Protein AF-A0A3A2ZI38-F1 (afdb_monomer_lite)

Sequence (98 aa):
MCGSIAPIEKICDLADKYGAITFLDEVHAVGMYGPHGAGVAEHLNYDIYASQDTPNPASIKGTVMDRVDIITGTLGKAYGCVGGYIAGSAAMVDTVAA

Secondary structure (DSSP, 8-state):
---PPP-HHHHHHHHHHHTPPPEEE-TTTTTTSSTTS--HHHHTTHHHHHTS-SSSPPP-TTSTTTT-SEEEEESSSTT-S--EEEEE-HHHHHHHH-

Structure (mmCIF, N/CA/C/O backbone):
data_AF-A0A3A2ZI38-F1
#
_entry.id   AF-A0A3A2ZI38-F1
#
loop_
_atom_site.group_PDB
_atom_site.id
_atom_site.type_symbol
_atom_site.label_atom_id
_atom_site.label_alt_id
_atom_site.label_comp_id
_atom_site.label_asym_id
_atom_site.label_entity_id
_atom_site.label_seq_id
_atom_site.pdbx_PDB_ins_code
_atom_site.Cartn_x
_atom_site.Cartn_y
_atom_site.Cartn_z
_atom_site.occupancy
_atom_site.B_iso_or_equiv
_atom_site.auth_seq_id
_atom_site.auth_comp_id
_atom_site.auth_asym_id
_atom_site.auth_atom_id
_atom_site.pdbx_PDB_model_num
ATOM 1 N N . MET A 1 1 ? 12.329 -12.754 1.782 1.00 68.69 1 MET A N 1
ATOM 2 C CA . MET A 1 1 ? 13.505 -13.633 1.578 1.00 68.69 1 MET A CA 1
ATOM 3 C C . MET A 1 1 ? 13.459 -14.371 0.243 1.00 68.69 1 MET A C 1
ATOM 5 O O . MET A 1 1 ? 14.404 -14.223 -0.509 1.00 68.69 1 MET A O 1
ATOM 9 N N . CYS A 1 2 ? 12.382 -15.090 -0.102 1.00 90.75 2 CYS A N 1
ATOM 10 C CA . CYS A 1 2 ? 12.311 -15.860 -1.361 1.00 90.75 2 CYS A CA 1
ATOM 11 C C . CYS A 1 2 ? 11.642 -15.133 -2.546 1.00 90.75 2 CYS A C 1
ATOM 13 O O . CYS A 1 2 ? 11.344 -15.770 -3.549 1.00 90.75 2 CYS A O 1
ATOM 15 N N . GLY A 1 3 ? 11.351 -13.832 -2.425 1.00 89.94 3 GLY A N 1
ATOM 16 C CA . GLY A 1 3 ? 10.729 -13.041 -3.500 1.00 89.94 3 GLY A CA 1
ATOM 17 C C . GLY A 1 3 ? 9.318 -13.482 -3.918 1.00 89.94 3 GLY A C 1
ATOM 18 O O . GLY A 1 3 ? 8.844 -13.075 -4.970 1.00 89.94 3 GLY A O 1
ATOM 19 N N . SER A 1 4 ? 8.646 -14.319 -3.123 1.00 94.94 4 SER A N 1
ATOM 20 C CA . SER A 1 4 ? 7.272 -14.746 -3.389 1.00 94.94 4 SER A CA 1
ATOM 21 C C . SER A 1 4 ? 6.291 -13.584 -3.242 1.00 94.94 4 SER A C 1
ATOM 23 O O . SER A 1 4 ? 6.394 -12.818 -2.283 1.00 94.94 4 SER A O 1
ATOM 25 N N . ILE A 1 5 ? 5.305 -13.515 -4.134 1.00 95.31 5 ILE A N 1
ATOM 26 C CA . ILE A 1 5 ? 4.234 -12.514 -4.100 1.00 95.31 5 ILE A CA 1
ATOM 27 C C . ILE A 1 5 ? 3.002 -13.096 -3.400 1.00 95.31 5 ILE A C 1
ATOM 29 O O . ILE A 1 5 ? 2.594 -14.225 -3.683 1.00 95.31 5 ILE A O 1
ATOM 33 N N . ALA A 1 6 ? 2.421 -12.337 -2.469 1.00 95.69 6 ALA A N 1
ATOM 34 C CA . ALA A 1 6 ? 1.221 -12.743 -1.746 1.00 95.69 6 ALA A CA 1
ATOM 35 C C . ALA A 1 6 ? -0.032 -12.645 -2.643 1.00 95.69 6 ALA A C 1
ATOM 37 O O . ALA A 1 6 ? -0.128 -11.730 -3.460 1.00 95.69 6 ALA A O 1
ATOM 38 N N . PRO A 1 7 ? -1.028 -13.537 -2.489 1.00 97.06 7 PRO A N 1
ATOM 39 C CA . PRO A 1 7 ? -2.306 -13.428 -3.191 1.00 97.06 7 PRO A CA 1
ATOM 40 C C . PRO A 1 7 ? -3.210 -12.379 -2.515 1.00 97.06 7 PRO A C 1
ATOM 42 O O . PRO A 1 7 ? -4.196 -12.738 -1.874 1.00 97.06 7 PRO A O 1
ATOM 45 N N . ILE A 1 8 ? -2.854 -11.093 -2.635 1.00 97.00 8 ILE A N 1
ATOM 46 C CA . ILE A 1 8 ? -3.462 -9.971 -1.887 1.00 97.00 8 ILE A CA 1
ATOM 47 C C . ILE A 1 8 ? -4.984 -9.933 -2.059 1.00 97.00 8 ILE A C 1
ATOM 49 O O . ILE A 1 8 ? -5.699 -9.914 -1.066 1.00 97.00 8 ILE A O 1
ATOM 53 N N . GLU A 1 9 ? -5.483 -10.023 -3.293 1.00 97.00 9 GLU A N 1
ATOM 54 C CA . GLU A 1 9 ? -6.924 -9.988 -3.582 1.00 97.00 9 GLU A CA 1
ATOM 55 C C . GLU A 1 9 ? -7.704 -11.061 -2.805 1.00 97.00 9 GLU A C 1
ATOM 57 O O . GLU A 1 9 ? -8.695 -10.757 -2.147 1.00 97.00 9 GLU A O 1
ATOM 62 N N . LYS A 1 10 ? -7.192 -12.299 -2.769 1.00 97.94 10 LYS A N 1
ATOM 63 C CA . LYS A 1 10 ? -7.820 -13.400 -2.020 1.00 97.94 10 LYS A CA 1
ATOM 64 C C . LYS A 1 10 ? -7.767 -13.182 -0.510 1.00 97.94 10 LYS A C 1
ATOM 66 O O . LYS A 1 10 ? -8.635 -13.668 0.209 1.00 97.94 10 LYS A O 1
ATOM 71 N N . ILE A 1 11 ? -6.730 -12.509 -0.015 1.00 98.00 11 ILE A N 1
ATOM 72 C CA . ILE A 1 11 ? -6.618 -12.153 1.403 1.00 98.00 11 ILE A CA 1
ATOM 73 C C . ILE A 1 11 ? -7.652 -11.078 1.741 1.00 98.00 11 ILE A C 1
ATOM 75 O O . ILE A 1 11 ? -8.342 -11.230 2.745 1.00 98.00 11 ILE A O 1
ATOM 79 N N . CYS A 1 12 ? -7.823 -10.063 0.890 1.00 97.62 12 CYS A N 1
ATOM 80 C CA . CYS A 1 12 ? -8.892 -9.074 1.027 1.00 97.62 12 CYS A CA 1
ATOM 81 C C . CYS A 1 12 ? -10.274 -9.746 1.003 1.00 97.62 12 CYS A C 1
ATOM 83 O O . CYS A 1 12 ? -11.095 -9.459 1.865 1.00 97.62 12 CYS A O 1
ATOM 85 N N . ASP A 1 13 ? -10.513 -10.718 0.113 1.00 97.94 13 ASP A N 1
ATOM 86 C CA . ASP A 1 13 ? -11.785 -11.461 0.075 1.00 97.94 13 ASP A CA 1
ATOM 87 C C . ASP A 1 13 ? -12.069 -12.198 1.396 1.00 97.94 13 ASP A C 1
ATOM 89 O O . ASP A 1 13 ? -13.209 -12.270 1.860 1.00 97.94 13 ASP A O 1
ATOM 93 N N . LEU A 1 14 ? -11.032 -12.766 2.019 1.00 98.19 14 LEU A N 1
ATOM 94 C CA . LEU A 1 14 ? -11.149 -13.407 3.329 1.00 98.19 14 LEU A CA 1
ATOM 95 C C . LEU A 1 14 ? -11.362 -12.376 4.440 1.00 98.19 14 LEU A C 1
ATOM 97 O O . LEU A 1 14 ? -12.148 -12.632 5.351 1.00 98.19 14 LEU A O 1
ATOM 101 N N . ALA A 1 15 ? -10.691 -11.229 4.370 1.00 98.19 15 ALA A N 1
ATOM 102 C CA . ALA A 1 15 ? -10.853 -10.152 5.334 1.00 98.19 15 ALA A CA 1
ATOM 103 C C . ALA A 1 15 ? -12.291 -9.618 5.329 1.00 98.19 15 ALA A C 1
ATOM 105 O O . ALA A 1 15 ? -12.925 -9.588 6.384 1.00 98.19 15 ALA A O 1
ATOM 106 N N . ASP A 1 16 ? -12.848 -9.364 4.143 1.00 96.94 16 ASP A N 1
ATOM 107 C CA . ASP A 1 16 ? -14.247 -8.971 3.950 1.00 96.94 16 ASP A CA 1
ATOM 108 C C . ASP A 1 16 ? -15.207 -10.030 4.510 1.00 96.94 16 ASP A C 1
ATOM 110 O O . ASP A 1 16 ? -16.170 -9.718 5.213 1.00 96.94 16 ASP A O 1
ATOM 114 N N . LYS A 1 17 ? -14.927 -11.314 4.247 1.00 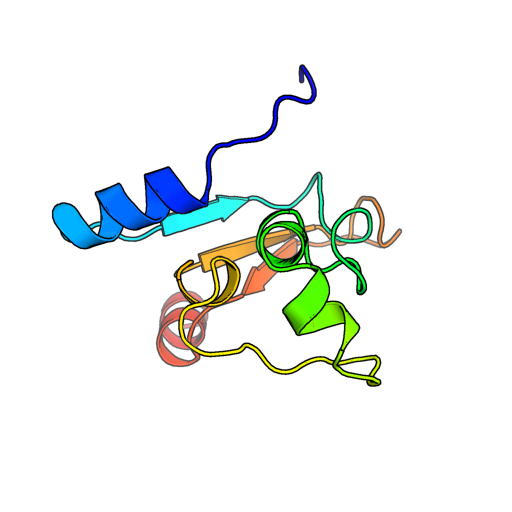98.12 17 LYS A N 1
ATOM 115 C CA . LYS A 1 17 ? -15.765 -12.431 4.704 1.00 98.12 17 LYS A CA 1
ATOM 116 C C . LYS A 1 17 ? -15.797 -12.578 6.227 1.00 98.12 17 LYS A C 1
ATOM 118 O O . LYS A 1 17 ? -16.829 -12.971 6.771 1.00 98.12 17 LYS A O 1
ATOM 123 N N . TYR A 1 18 ? -14.674 -12.345 6.901 1.00 98.25 18 TYR A N 1
ATOM 124 C CA . TYR A 1 18 ? -14.530 -12.590 8.340 1.00 98.25 18 TYR A CA 1
ATOM 125 C C . TYR A 1 18 ? -14.506 -11.311 9.187 1.00 98.25 18 TYR A C 1
ATOM 127 O O . TYR A 1 18 ? -14.355 -11.409 10.403 1.00 98.25 18 TYR A O 1
ATOM 135 N N . GLY A 1 19 ? -14.685 -10.134 8.579 1.00 97.25 19 GLY A N 1
ATOM 136 C CA . GLY A 1 19 ? -14.661 -8.846 9.276 1.00 97.25 19 GLY A CA 1
ATOM 137 C C . GLY A 1 19 ? -13.292 -8.518 9.874 1.00 97.25 19 GLY A C 1
ATOM 138 O O . GLY A 1 19 ? -13.217 -7.988 10.981 1.00 97.25 19 GLY A O 1
ATOM 139 N N . ALA A 1 20 ? -12.216 -8.893 9.181 1.00 98.12 20 ALA A N 1
ATOM 140 C CA . ALA A 1 20 ? -10.849 -8.624 9.611 1.00 98.12 20 ALA A CA 1
ATOM 141 C C . ALA A 1 20 ? -10.300 -7.350 8.958 1.00 98.12 20 ALA A C 1
ATOM 143 O O . ALA A 1 20 ? -10.688 -7.001 7.850 1.00 98.12 20 ALA A O 1
ATOM 144 N N . ILE A 1 21 ? -9.353 -6.706 9.641 1.00 97.38 21 ILE A N 1
ATOM 145 C CA . ILE A 1 21 ? -8.563 -5.598 9.092 1.00 97.38 21 ILE A CA 1
ATOM 146 C C . ILE A 1 21 ? -7.338 -6.173 8.376 1.00 97.38 21 ILE A C 1
ATOM 148 O O . ILE A 1 21 ? -6.715 -7.130 8.851 1.00 97.38 21 ILE A O 1
ATOM 152 N N . THR A 1 22 ? -6.967 -5.568 7.255 1.00 97.94 22 THR A N 1
ATOM 153 C CA . THR A 1 22 ? -5.785 -5.903 6.464 1.00 97.94 22 THR A CA 1
ATOM 154 C C . THR A 1 22 ? -4.636 -4.933 6.728 1.00 97.94 22 THR A C 1
ATOM 156 O O . THR A 1 22 ? -4.766 -3.716 6.640 1.00 97.94 22 THR A O 1
ATOM 159 N N . PHE A 1 23 ? -3.472 -5.495 7.044 1.00 97.69 23 PHE A N 1
ATOM 160 C CA . PHE A 1 23 ? -2.223 -4.755 7.175 1.00 97.69 23 PHE A CA 1
ATOM 161 C C . PHE A 1 23 ? -1.229 -5.320 6.165 1.00 97.69 23 PHE A C 1
ATOM 163 O O . PHE A 1 23 ? -0.824 -6.482 6.271 1.00 97.69 23 PHE A O 1
ATOM 170 N N . LEU A 1 24 ? -0.863 -4.514 5.175 1.00 97.88 24 LEU A N 1
ATOM 171 C CA . LEU A 1 24 ? -0.019 -4.913 4.058 1.00 97.88 24 LEU A CA 1
ATOM 172 C C . LEU A 1 24 ? 1.313 -4.165 4.103 1.00 97.88 24 LEU A C 1
ATOM 174 O O . LEU A 1 24 ? 1.363 -2.946 3.968 1.00 97.88 24 LEU A O 1
ATOM 178 N N . ASP A 1 25 ? 2.401 -4.913 4.247 1.00 97.56 25 ASP A N 1
ATOM 179 C CA . ASP A 1 25 ? 3.758 -4.381 4.135 1.00 97.56 25 ASP A CA 1
ATOM 180 C C . ASP A 1 25 ? 4.234 -4.466 2.676 1.00 97.56 25 ASP A C 1
ATOM 182 O O . ASP A 1 25 ? 4.436 -5.554 2.131 1.00 97.56 25 ASP A O 1
ATOM 186 N N . GLU A 1 26 ? 4.423 -3.304 2.050 1.00 97.12 26 GLU A N 1
ATOM 187 C CA . GLU A 1 26 ? 4.890 -3.148 0.666 1.00 97.12 26 GLU A CA 1
ATOM 188 C C . GLU A 1 26 ? 6.348 -2.655 0.607 1.00 97.12 26 GLU A C 1
ATOM 190 O O . GLU A 1 26 ? 6.834 -2.215 -0.432 1.00 97.12 26 GLU A O 1
ATOM 195 N N . VAL A 1 27 ? 7.117 -2.760 1.696 1.00 96.62 27 VAL A N 1
ATOM 196 C CA . VAL A 1 27 ? 8.494 -2.239 1.823 1.00 96.62 27 VAL A CA 1
ATOM 197 C C . VAL A 1 27 ? 9.432 -2.793 0.733 1.00 96.62 27 VAL A C 1
ATOM 199 O O . VAL A 1 27 ? 10.414 -2.147 0.376 1.00 96.62 27 VAL A O 1
ATOM 202 N N . HIS A 1 28 ? 9.169 -3.986 0.193 1.00 96.50 28 HIS A N 1
ATOM 203 C CA . HIS A 1 28 ? 9.945 -4.589 -0.904 1.00 96.50 28 HIS A CA 1
ATOM 204 C C . HIS A 1 28 ? 9.353 -4.377 -2.306 1.00 96.50 28 HIS A C 1
ATOM 206 O O . HIS A 1 28 ? 9.883 -4.933 -3.269 1.00 96.50 28 HIS A O 1
ATOM 212 N N . ALA A 1 29 ? 8.275 -3.609 -2.418 1.00 95.88 29 ALA A N 1
ATOM 213 C CA . ALA A 1 29 ? 7.524 -3.433 -3.650 1.00 95.88 29 ALA A CA 1
ATOM 214 C C . ALA A 1 29 ? 7.331 -1.964 -4.050 1.00 95.88 29 ALA A C 1
ATOM 216 O O . ALA A 1 29 ? 7.336 -1.649 -5.243 1.00 95.88 29 ALA A O 1
ATOM 217 N N . VAL A 1 30 ? 7.211 -1.064 -3.073 1.00 96.00 30 VAL A N 1
ATOM 218 C CA . VAL A 1 30 ? 7.148 0.383 -3.307 1.00 96.00 30 VAL A CA 1
ATOM 219 C C . VAL A 1 30 ? 8.363 0.859 -4.110 1.00 96.00 30 VAL A C 1
ATOM 221 O O . VAL A 1 30 ? 9.494 0.429 -3.880 1.00 96.00 30 VAL A O 1
ATOM 224 N N . GLY A 1 31 ? 8.114 1.709 -5.103 1.00 93.88 31 GLY A N 1
ATOM 225 C CA . GLY A 1 31 ? 9.082 2.180 -6.095 1.00 93.88 31 GLY A CA 1
ATOM 226 C C . GLY A 1 31 ? 9.449 1.170 -7.192 1.00 93.88 31 GLY A C 1
ATOM 227 O O . 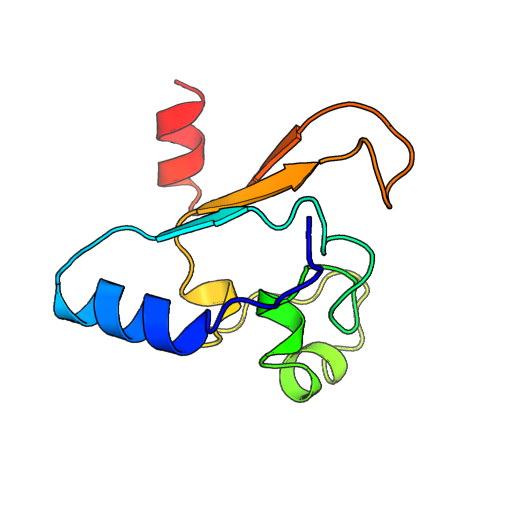GLY A 1 31 ? 10.247 1.511 -8.060 1.00 93.88 31 GLY A O 1
ATOM 228 N N . MET A 1 32 ? 8.906 -0.056 -7.173 1.00 95.00 32 MET A N 1
ATOM 229 C CA . MET A 1 32 ? 9.276 -1.132 -8.110 1.00 95.00 32 MET A CA 1
ATOM 230 C C . MET A 1 32 ? 8.086 -1.763 -8.848 1.0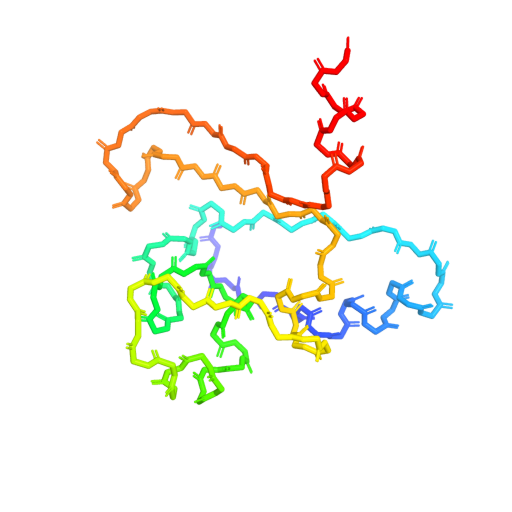0 95.00 32 MET A C 1
ATOM 232 O O . MET A 1 32 ? 8.261 -2.229 -9.972 1.00 95.00 32 MET A O 1
ATOM 236 N N . TYR A 1 33 ? 6.899 -1.804 -8.234 1.00 95.88 33 TYR A N 1
ATOM 237 C CA . TYR A 1 33 ? 5.698 -2.430 -8.800 1.00 95.88 33 TYR A CA 1
ATOM 238 C C . TYR A 1 33 ? 4.561 -1.422 -8.980 1.00 95.88 33 TYR A C 1
ATOM 240 O O . TYR A 1 33 ? 4.414 -0.492 -8.190 1.00 95.88 33 TYR A O 1
ATOM 248 N N . GLY A 1 34 ? 3.753 -1.660 -10.017 1.00 93.94 34 GLY A N 1
ATOM 249 C CA . GLY A 1 34 ? 2.692 -0.754 -10.465 1.00 93.94 34 GLY A CA 1
ATOM 250 C C . GLY A 1 34 ? 3.209 0.319 -11.436 1.00 93.94 34 GLY A C 1
ATOM 251 O O . GLY A 1 34 ? 4.422 0.524 -11.527 1.00 93.94 34 GLY A O 1
ATOM 252 N N . PRO A 1 35 ? 2.330 0.959 -12.227 1.00 94.94 35 PRO A N 1
ATOM 253 C CA . PRO A 1 35 ? 2.740 1.969 -13.204 1.00 94.94 35 PRO A CA 1
ATOM 254 C C . PRO A 1 35 ? 3.377 3.206 -12.553 1.00 94.94 35 PRO A C 1
ATOM 256 O O . PRO A 1 35 ? 4.238 3.827 -13.172 1.00 94.94 35 PRO A O 1
ATOM 259 N N . HIS A 1 36 ? 3.028 3.516 -11.298 1.00 94.75 36 HIS A N 1
ATOM 260 C CA . HIS A 1 36 ? 3.568 4.660 -10.553 1.00 94.75 36 HIS A CA 1
ATOM 261 C C . HIS A 1 36 ? 4.457 4.244 -9.376 1.00 94.75 36 HIS A C 1
ATOM 263 O O . HIS A 1 36 ? 4.927 5.090 -8.615 1.00 94.75 36 HIS A O 1
ATOM 269 N N . GLY A 1 37 ? 4.718 2.945 -9.217 1.00 94.69 37 GLY A N 1
ATOM 270 C CA . GLY A 1 37 ? 5.552 2.439 -8.135 1.00 94.69 37 GLY A CA 1
ATOM 271 C C . GLY A 1 37 ? 4.857 2.442 -6.771 1.00 94.69 37 GLY A C 1
ATOM 272 O O . GLY A 1 37 ? 5.556 2.518 -5.760 1.00 94.69 37 GLY A O 1
ATOM 273 N N . ALA A 1 38 ? 3.524 2.391 -6.696 1.00 94.94 38 ALA A N 1
ATOM 274 C CA . ALA A 1 38 ? 2.818 2.381 -5.413 1.00 94.94 38 ALA A CA 1
ATOM 275 C C . ALA A 1 38 ? 2.820 1.000 -4.724 1.00 94.94 38 ALA A C 1
ATOM 277 O O . ALA A 1 38 ? 2.541 0.925 -3.529 1.00 94.94 38 ALA A O 1
ATOM 278 N N . GLY A 1 39 ? 3.193 -0.076 -5.428 1.00 96.25 39 GLY A N 1
ATOM 279 C CA . GLY A 1 39 ? 3.340 -1.419 -4.859 1.00 96.25 39 GLY A CA 1
ATOM 280 C C . GLY A 1 39 ? 2.670 -2.518 -5.685 1.00 96.25 39 GLY A C 1
ATOM 281 O O . GLY A 1 39 ? 2.163 -2.299 -6.788 1.00 96.25 39 GLY A O 1
ATOM 282 N N . VAL A 1 40 ? 2.669 -3.740 -5.154 1.00 97.38 40 VAL A N 1
ATOM 283 C CA . VAL A 1 40 ? 1.996 -4.888 -5.778 1.00 97.38 40 VAL A CA 1
ATOM 284 C C . VAL A 1 40 ? 0.482 -4.685 -5.788 1.00 97.38 40 VAL A C 1
ATOM 286 O O . VAL A 1 40 ? -0.167 -5.073 -6.758 1.00 97.38 40 VAL A O 1
ATOM 289 N N . ALA A 1 41 ? -0.090 -4.052 -4.763 1.00 96.31 41 ALA A N 1
ATOM 290 C CA . ALA A 1 41 ? -1.519 -3.762 -4.716 1.00 96.31 41 ALA A CA 1
ATOM 291 C C . ALA A 1 41 ? -1.972 -2.862 -5.882 1.00 96.31 41 ALA A C 1
ATOM 293 O O . ALA A 1 41 ? -3.030 -3.107 -6.459 1.00 96.31 41 ALA A O 1
ATOM 294 N N . GLU A 1 42 ? -1.154 -1.882 -6.287 1.00 95.94 42 GLU A N 1
ATOM 295 C CA . GLU A 1 42 ? -1.384 -1.087 -7.505 1.00 95.94 42 GLU A CA 1
ATOM 296 C C . GLU A 1 42 ? -1.251 -1.961 -8.762 1.00 95.94 42 GLU A C 1
ATOM 298 O O . GLU A 1 42 ? -2.081 -1.912 -9.671 1.00 95.94 42 GLU A O 1
ATOM 303 N N . HIS A 1 43 ? -0.222 -2.813 -8.798 1.00 96.19 43 HIS A N 1
ATOM 304 C CA . HIS A 1 43 ? 0.074 -3.682 -9.936 1.00 96.19 43 HIS A CA 1
ATOM 305 C C . HIS A 1 43 ? -1.054 -4.674 -10.263 1.00 96.19 43 HIS A C 1
ATOM 307 O O . HIS A 1 43 ? -1.259 -4.996 -11.431 1.00 96.19 43 HIS A O 1
ATOM 313 N N . LEU A 1 44 ? -1.823 -5.135 -9.272 1.00 96.12 44 LEU A N 1
ATOM 314 C CA . LEU A 1 44 ? -2.961 -6.038 -9.497 1.00 96.12 44 LEU A CA 1
ATOM 315 C C . LEU A 1 44 ? -4.097 -5.396 -10.310 1.00 96.12 44 LEU A C 1
ATOM 317 O O . LEU A 1 44 ? -4.882 -6.107 -10.933 1.00 96.12 44 LEU A O 1
ATOM 321 N N . ASN A 1 45 ? -4.162 -4.065 -10.361 1.00 96.38 45 ASN A N 1
ATOM 322 C CA . ASN A 1 45 ? -5.081 -3.321 -11.218 1.00 96.38 45 ASN A CA 1
ATOM 323 C C . ASN A 1 45 ? -4.315 -2.383 -12.169 1.00 96.38 45 ASN A C 1
ATOM 325 O O . ASN A 1 45 ? -4.712 -1.234 -12.366 1.00 96.38 45 ASN A O 1
ATOM 329 N N . TYR A 1 46 ? -3.223 -2.885 -12.762 1.00 94.81 46 TYR A N 1
ATOM 330 C CA . TYR A 1 46 ? -2.272 -2.111 -13.570 1.00 94.81 46 TYR A CA 1
ATO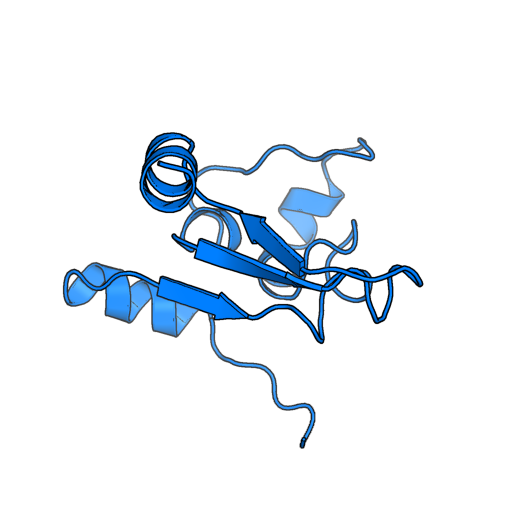M 331 C C . TYR A 1 46 ? -2.937 -1.227 -14.627 1.00 94.81 46 TYR A C 1
ATOM 333 O O . TYR A 1 46 ? -2.698 -0.026 -14.635 1.00 94.81 46 TYR A O 1
ATOM 341 N N . ASP A 1 47 ? -3.794 -1.791 -15.483 1.00 94.69 47 ASP A N 1
ATOM 342 C CA . ASP A 1 47 ? -4.396 -1.060 -16.608 1.00 94.69 47 ASP A CA 1
ATOM 343 C C . ASP A 1 47 ? -5.268 0.115 -16.144 1.00 94.69 47 ASP A C 1
ATOM 345 O O . ASP A 1 47 ? -5.301 1.169 -16.777 1.00 94.69 47 ASP A O 1
ATOM 349 N N . ILE A 1 48 ? -5.943 -0.047 -15.001 1.00 94.31 48 ILE A N 1
ATOM 350 C CA . ILE A 1 48 ? -6.783 0.993 -14.407 1.00 94.31 48 ILE A CA 1
ATOM 351 C C . ILE A 1 48 ? -5.905 2.167 -13.966 1.00 94.31 48 ILE A C 1
ATOM 353 O O . ILE A 1 48 ? -6.197 3.314 -14.304 1.00 94.31 48 ILE A O 1
ATOM 357 N N . TYR A 1 49 ? -4.816 1.893 -13.247 1.00 94.19 49 TYR A N 1
ATOM 358 C CA . TYR A 1 49 ? -3.907 2.941 -12.790 1.00 94.19 49 TYR A CA 1
ATOM 359 C C . TYR A 1 49 ? -3.109 3.546 -13.945 1.00 94.19 49 TYR A C 1
ATOM 361 O O . TYR A 1 49 ? -3.037 4.763 -14.036 1.00 94.19 49 TYR A O 1
ATOM 369 N N . ALA A 1 50 ? -2.606 2.739 -14.880 1.00 93.00 50 ALA A N 1
ATOM 370 C CA . ALA A 1 50 ? -1.831 3.196 -16.033 1.00 93.00 50 ALA A CA 1
ATOM 371 C C . ALA A 1 50 ? -2.638 4.093 -16.985 1.00 93.00 50 ALA A C 1
ATOM 373 O O . ALA A 1 50 ? -2.059 4.906 -17.699 1.00 93.00 50 ALA A O 1
ATOM 374 N N . SER A 1 51 ? -3.970 3.963 -16.998 1.00 93.25 51 SER A N 1
ATOM 375 C CA . SER A 1 51 ? -4.846 4.855 -17.767 1.00 93.25 51 SER A CA 1
ATOM 376 C C . SER A 1 51 ? -4.934 6.278 -17.198 1.00 93.25 51 SER A C 1
ATOM 378 O O . SER A 1 51 ? -5.358 7.194 -17.906 1.00 93.25 51 SER A O 1
ATOM 380 N N . GLN A 1 52 ? -4.542 6.482 -15.936 1.00 91.25 52 GLN A N 1
ATOM 381 C CA . GLN A 1 52 ? -4.502 7.798 -15.311 1.00 91.25 52 GLN A CA 1
ATOM 382 C C . GLN A 1 52 ? -3.195 8.503 -15.701 1.00 91.25 52 GLN A C 1
ATOM 384 O O . GLN A 1 52 ? -2.147 8.225 -15.132 1.00 91.25 52 GLN A O 1
ATOM 389 N N . ASP A 1 53 ? -3.254 9.433 -16.658 1.00 86.25 53 ASP A N 1
ATOM 390 C CA . ASP A 1 53 ? -2.100 10.241 -17.094 1.00 86.25 53 ASP A CA 1
ATOM 391 C C . ASP A 1 53 ? -1.755 11.335 -16.060 1.00 86.25 53 ASP A C 1
ATOM 393 O O . ASP A 1 53 ? -1.949 12.534 -16.269 1.00 86.25 53 ASP A O 1
ATOM 397 N N . THR A 1 54 ? -1.337 10.914 -14.865 1.00 88.19 54 THR A N 1
ATOM 398 C CA . THR A 1 54 ? -0.950 11.785 -13.751 1.00 88.19 54 THR A CA 1
ATOM 399 C C . THR A 1 54 ? 0.141 11.115 -12.918 1.00 88.19 54 THR A C 1
ATOM 401 O O . THR A 1 54 ? 0.060 9.922 -12.645 1.00 88.19 54 THR A O 1
ATOM 404 N N . PRO A 1 55 ? 1.135 11.871 -12.421 1.00 83.75 55 PRO A N 1
ATOM 405 C CA . PRO A 1 55 ? 2.117 11.331 -11.482 1.00 83.75 55 PRO A CA 1
ATOM 406 C C . PRO A 1 55 ? 1.499 10.919 -10.134 1.00 83.75 55 PRO A C 1
ATOM 408 O O . PRO A 1 55 ? 2.122 10.174 -9.388 1.00 83.75 55 PRO A O 1
ATOM 411 N N . ASN A 1 56 ? 0.292 11.405 -9.820 1.00 86.00 56 ASN A N 1
ATOM 412 C CA . ASN A 1 56 ? -0.443 11.102 -8.595 1.00 86.00 56 ASN A CA 1
ATOM 413 C C . ASN A 1 56 ? -1.835 10.563 -8.961 1.00 86.00 56 ASN A C 1
ATOM 415 O O . ASN A 1 56 ? -2.796 11.344 -8.994 1.00 86.00 56 ASN A O 1
ATOM 419 N N . PRO A 1 57 ? -1.961 9.268 -9.294 1.00 89.25 57 PRO A N 1
ATOM 420 C CA . PRO A 1 57 ? -3.255 8.662 -9.573 1.00 89.25 57 PRO A CA 1
ATOM 421 C C . PRO A 1 57 ? -4.129 8.658 -8.315 1.00 89.25 57 PRO A C 1
ATOM 423 O O . PRO A 1 57 ? -3.655 8.455 -7.195 1.00 89.25 57 PRO A O 1
ATOM 426 N N . ALA A 1 58 ? -5.430 8.862 -8.496 1.00 87.44 58 ALA A N 1
ATOM 427 C CA . ALA A 1 58 ? -6.383 8.711 -7.409 1.00 87.44 58 ALA A CA 1
ATOM 428 C C . ALA A 1 58 ? -6.612 7.220 -7.116 1.00 87.44 58 ALA A C 1
ATOM 430 O O . ALA A 1 58 ? -6.654 6.395 -8.037 1.00 87.44 58 ALA A O 1
ATOM 431 N N . SER A 1 59 ? -6.815 6.881 -5.836 1.00 85.00 59 SER A N 1
ATOM 432 C CA . SER A 1 59 ? -7.365 5.569 -5.482 1.00 85.00 59 SER A CA 1
ATOM 433 C C . SER A 1 59 ? -8.754 5.423 -6.105 1.00 85.00 59 SER A C 1
ATOM 435 O O . SER A 1 59 ? -9.559 6.357 -6.067 1.00 85.00 59 SER A O 1
ATOM 437 N N . ILE A 1 60 ? -9.031 4.260 -6.690 1.00 91.56 60 ILE A N 1
ATOM 438 C CA . ILE A 1 60 ? -10.304 3.963 -7.343 1.00 91.56 60 ILE A CA 1
ATOM 439 C C . ILE A 1 60 ? -11.038 2.943 -6.497 1.00 91.56 60 ILE A C 1
ATOM 441 O O . ILE A 1 60 ? -10.501 1.890 -6.167 1.00 91.56 60 ILE A O 1
ATOM 445 N N . LYS A 1 61 ? -12.297 3.252 -6.190 1.00 92.44 61 LYS A N 1
ATOM 446 C CA . LYS A 1 61 ? -13.103 2.412 -5.318 1.00 92.44 61 LYS A CA 1
ATOM 447 C C . LYS A 1 61 ? -13.209 0.983 -5.855 1.00 92.44 61 LYS A C 1
ATOM 449 O O . LYS A 1 61 ? -13.645 0.783 -6.989 1.00 92.44 61 LYS A O 1
ATOM 454 N N . GLY A 1 62 ? -12.885 0.007 -5.013 1.00 90.62 62 GLY A N 1
ATOM 455 C CA . GLY A 1 62 ? -13.002 -1.418 -5.333 1.00 90.62 62 GLY A CA 1
ATOM 456 C C . GLY A 1 62 ? -11.785 -2.042 -6.023 1.00 90.62 62 GLY A C 1
ATOM 457 O O . GLY A 1 62 ? -11.826 -3.237 -6.313 1.00 90.62 62 GLY A O 1
ATOM 458 N N . THR A 1 63 ? -10.704 -1.293 -6.260 1.00 95.56 63 THR A N 1
ATOM 459 C CA . THR A 1 63 ? -9.404 -1.894 -6.604 1.00 95.56 63 THR A CA 1
ATOM 460 C C . THR A 1 63 ? -8.798 -2.600 -5.392 1.00 95.56 63 THR A C 1
ATOM 462 O O . THR A 1 63 ? -9.188 -2.364 -4.250 1.00 95.56 63 THR A O 1
ATOM 465 N N . VAL A 1 64 ? -7.809 -3.465 -5.614 1.00 96.00 64 VAL A N 1
ATOM 466 C CA . VAL A 1 64 ? -7.132 -4.180 -4.525 1.00 96.00 64 VAL A CA 1
ATOM 467 C C . VAL A 1 64 ? -6.426 -3.207 -3.582 1.00 96.00 64 VAL A C 1
ATOM 469 O O . VAL A 1 64 ? -6.537 -3.366 -2.374 1.00 96.00 64 VAL A O 1
ATOM 472 N N . MET A 1 65 ? -5.763 -2.174 -4.108 1.00 96.12 65 MET A N 1
ATOM 473 C CA . MET A 1 65 ? -5.107 -1.151 -3.283 1.00 96.12 65 MET A CA 1
ATOM 474 C C . MET A 1 65 ? -6.095 -0.361 -2.414 1.00 96.12 65 MET A C 1
ATOM 476 O O . MET A 1 65 ? -5.772 -0.056 -1.273 1.00 96.12 65 MET A O 1
ATOM 480 N N . ASP A 1 66 ? -7.298 -0.075 -2.922 1.00 96.31 66 ASP A N 1
ATOM 481 C CA . ASP A 1 66 ? -8.365 0.605 -2.171 1.00 96.31 66 ASP A CA 1
ATOM 482 C C . ASP A 1 66 ? -8.967 -0.269 -1.059 1.00 96.31 66 ASP A C 1
ATOM 484 O O . ASP A 1 66 ? -9.415 0.238 -0.035 1.00 96.31 66 ASP A O 1
ATOM 488 N N . ARG A 1 67 ? -8.963 -1.593 -1.251 1.00 96.94 67 ARG A N 1
ATOM 489 C CA . ARG A 1 67 ? -9.500 -2.572 -0.295 1.00 96.94 67 ARG A CA 1
ATOM 490 C C . ARG A 1 67 ? -8.573 -2.856 0.887 1.00 96.94 67 ARG A C 1
ATOM 492 O O . ARG A 1 67 ? -8.996 -3.534 1.818 1.00 96.94 67 ARG A O 1
ATOM 499 N N . VAL A 1 68 ? -7.319 -2.412 0.846 1.00 97.31 68 VAL A N 1
ATOM 500 C CA . VAL A 1 68 ? -6.372 -2.619 1.945 1.00 97.31 68 VAL A CA 1
ATOM 501 C C . VAL A 1 68 ? -6.514 -1.492 2.967 1.00 97.31 68 VAL A C 1
ATOM 503 O O . VAL A 1 68 ? -6.398 -0.320 2.622 1.00 97.31 68 VAL A O 1
ATOM 506 N N . ASP A 1 69 ? -6.717 -1.838 4.238 1.00 97.25 69 ASP A N 1
ATOM 507 C CA . ASP A 1 69 ? -6.991 -0.853 5.291 1.00 97.25 69 ASP A CA 1
ATOM 508 C C . ASP A 1 69 ? -5.750 -0.039 5.674 1.00 97.25 69 ASP A C 1
ATOM 510 O O . ASP A 1 69 ? -5.828 1.171 5.910 1.00 97.25 69 ASP A O 1
ATOM 514 N N . ILE A 1 70 ? -4.605 -0.721 5.780 1.00 97.88 70 ILE A N 1
ATOM 515 C CA . ILE A 1 70 ? -3.325 -0.129 6.166 1.00 97.88 70 ILE A CA 1
ATOM 516 C C . ILE A 1 70 ? -2.232 -0.678 5.253 1.00 97.88 70 ILE A C 1
ATOM 518 O O . ILE A 1 70 ? -1.948 -1.876 5.257 1.00 97.88 70 ILE A O 1
ATOM 522 N N . ILE A 1 71 ? -1.573 0.214 4.523 1.00 97.81 71 ILE A N 1
ATOM 523 C CA . ILE A 1 71 ? -0.384 -0.086 3.725 1.00 97.81 71 ILE A CA 1
ATOM 524 C C . ILE A 1 71 ? 0.824 0.535 4.411 1.00 97.81 71 ILE A C 1
ATOM 526 O O . ILE A 1 71 ? 0.794 1.707 4.788 1.00 97.81 71 ILE A O 1
ATOM 530 N N . THR A 1 72 ? 1.908 -0.216 4.552 1.00 97.69 72 THR A N 1
ATOM 531 C CA . THR A 1 72 ? 3.168 0.308 5.080 1.00 97.69 72 THR A CA 1
ATOM 532 C C . THR A 1 72 ? 4.275 0.240 4.048 1.00 97.69 72 THR A C 1
ATOM 534 O O . THR A 1 72 ? 4.334 -0.656 3.206 1.00 97.69 72 THR A O 1
ATOM 537 N N . GLY A 1 73 ? 5.169 1.220 4.109 1.00 97.19 73 GLY A N 1
ATOM 538 C CA . GLY A 1 73 ? 6.307 1.306 3.210 1.00 97.19 73 GLY A CA 1
ATOM 539 C C . GLY A 1 73 ? 7.523 1.909 3.892 1.00 97.19 73 GLY A C 1
ATOM 540 O O . GLY A 1 73 ? 7.458 2.460 4.995 1.00 97.19 73 GLY A O 1
ATOM 541 N N . THR A 1 74 ? 8.667 1.792 3.223 1.00 97.12 74 THR A N 1
ATOM 542 C CA . THR A 1 74 ? 9.927 2.372 3.686 1.00 97.12 74 THR A C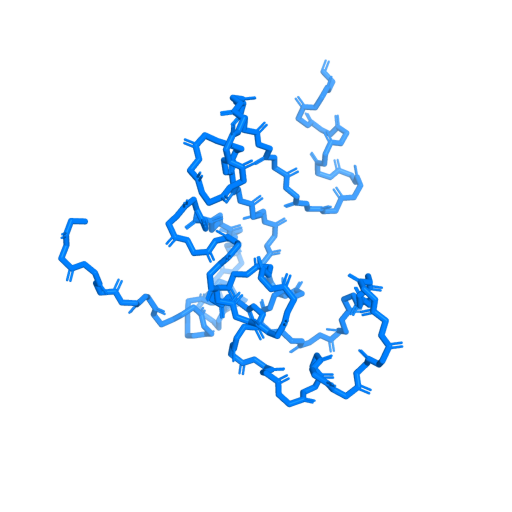A 1
ATOM 543 C C . THR A 1 74 ? 10.457 3.363 2.680 1.00 97.12 74 THR A C 1
ATOM 545 O O . THR A 1 74 ? 10.386 3.136 1.477 1.00 97.12 74 THR A O 1
ATOM 548 N N . LEU A 1 75 ? 11.091 4.412 3.189 1.00 96.62 75 LEU A N 1
ATOM 549 C CA . LEU A 1 75 ? 11.907 5.316 2.390 1.00 96.62 75 LEU A CA 1
ATOM 550 C C . LEU A 1 75 ? 13.347 4.790 2.229 1.00 96.62 75 LEU A C 1
ATOM 552 O O . LEU A 1 75 ? 14.091 5.289 1.396 1.00 96.62 75 LEU A O 1
ATOM 556 N N . GLY A 1 76 ? 13.721 3.751 2.986 1.00 95.56 76 GLY A N 1
ATOM 557 C CA . GLY A 1 76 ? 15.068 3.180 3.104 1.00 95.56 76 GLY A CA 1
ATOM 558 C C . GLY A 1 76 ? 15.567 2.300 1.960 1.00 95.56 76 GLY A C 1
ATOM 559 O O . GLY A 1 76 ? 16.667 1.762 2.057 1.00 95.56 76 GLY A O 1
ATOM 560 N N . LYS A 1 77 ? 14.759 2.069 0.920 1.00 94.88 77 LYS A N 1
ATOM 561 C CA . LYS A 1 77 ? 15.071 1.126 -0.170 1.00 94.88 77 LYS A CA 1
ATOM 562 C C . LYS A 1 77 ? 14.993 1.806 -1.531 1.00 94.88 77 LYS A C 1
ATOM 564 O O . LYS A 1 77 ? 15.863 2.611 -1.838 1.00 94.88 77 LYS A O 1
ATOM 569 N N . ALA A 1 78 ? 13.959 1.510 -2.321 1.00 94.25 78 ALA A N 1
ATOM 570 C CA . ALA A 1 78 ? 13.798 2.042 -3.674 1.00 94.25 78 ALA A CA 1
ATOM 571 C C . ALA A 1 78 ? 13.815 3.580 -3.708 1.00 94.25 78 ALA A C 1
ATOM 573 O O . ALA A 1 78 ? 14.314 4.166 -4.661 1.00 94.25 78 ALA A O 1
ATOM 574 N N . TYR A 1 79 ? 13.337 4.225 -2.640 1.00 93.94 79 TYR A N 1
ATOM 575 C CA . TYR A 1 79 ? 13.306 5.682 -2.521 1.00 93.94 79 TYR A CA 1
ATOM 576 C C . TYR A 1 79 ? 14.621 6.331 -2.041 1.00 93.94 79 TYR A C 1
ATOM 578 O O . TYR A 1 79 ? 14.741 7.549 -2.111 1.00 93.94 79 TYR A O 1
ATOM 586 N N . GLY A 1 80 ? 15.618 5.565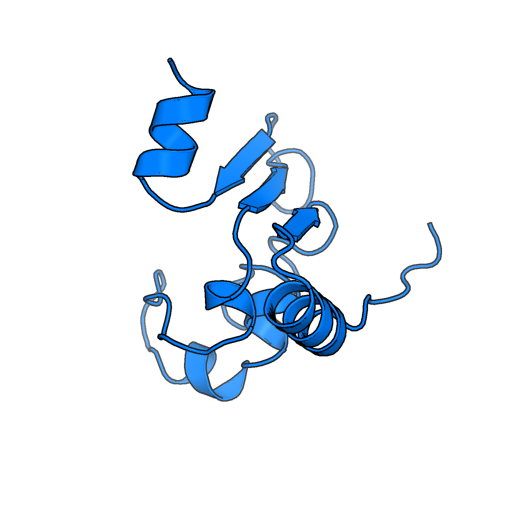 -1.576 1.00 94.44 80 GLY A N 1
ATOM 587 C CA . GLY A 1 80 ? 16.970 6.078 -1.292 1.00 94.44 80 GLY A CA 1
ATOM 588 C C . GLY A 1 80 ? 17.122 7.041 -0.101 1.00 94.44 80 GLY A C 1
ATOM 589 O O . GLY A 1 80 ? 18.153 7.704 0.011 1.00 94.44 80 GLY A O 1
ATOM 590 N N . CYS A 1 81 ? 16.135 7.136 0.790 1.00 96.50 81 CYS A N 1
ATOM 591 C CA . CYS A 1 81 ? 16.163 7.970 1.999 1.00 96.50 81 CYS A CA 1
ATOM 592 C C . CYS A 1 81 ? 16.165 7.105 3.275 1.00 96.50 81 CYS A C 1
ATOM 594 O O . CYS A 1 81 ? 16.688 5.998 3.280 1.00 96.50 81 CYS A O 1
ATOM 596 N N . VAL A 1 82 ? 15.629 7.606 4.391 1.00 96.44 82 VAL A N 1
ATOM 597 C CA . VAL A 1 82 ? 15.439 6.850 5.637 1.00 96.44 82 VAL A CA 1
ATOM 598 C C . VAL A 1 82 ? 14.078 7.195 6.232 1.00 96.44 82 VAL A C 1
ATOM 600 O O . VAL A 1 82 ? 13.615 8.325 6.111 1.00 96.44 82 VAL A O 1
ATOM 603 N N . GLY A 1 83 ? 13.432 6.212 6.855 1.00 96.50 83 GLY A N 1
ATOM 604 C CA . GLY A 1 83 ? 12.111 6.358 7.459 1.00 96.50 83 GLY A CA 1
ATOM 605 C C . GLY A 1 83 ? 11.120 5.306 6.972 1.00 96.50 83 GLY A C 1
ATOM 606 O O . GLY A 1 83 ? 11.412 4.486 6.092 1.00 96.50 83 GLY A O 1
ATOM 607 N N . GLY A 1 84 ? 9.938 5.335 7.572 1.00 96.56 84 GLY A N 1
ATOM 608 C CA . GLY A 1 84 ? 8.800 4.506 7.205 1.00 96.56 84 GLY A CA 1
ATOM 609 C C . GLY A 1 84 ? 7.518 5.317 7.283 1.00 96.56 84 GLY A C 1
ATOM 610 O O . GLY A 1 84 ? 7.492 6.388 7.890 1.00 96.56 84 GLY A O 1
ATOM 611 N N . TYR A 1 85 ? 6.474 4.810 6.647 1.00 97.19 85 TYR A N 1
ATOM 612 C CA . TYR A 1 85 ? 5.158 5.427 6.658 1.00 97.19 85 TYR A CA 1
ATOM 613 C C . TYR A 1 85 ? 4.071 4.363 6.748 1.00 97.19 85 TYR A C 1
ATOM 615 O O . TYR A 1 85 ? 4.286 3.198 6.400 1.00 97.19 85 TYR A O 1
ATOM 623 N N . ILE A 1 86 ? 2.899 4.807 7.189 1.00 97.31 86 ILE A N 1
ATOM 624 C CA . ILE A 1 86 ? 1.641 4.093 7.020 1.00 97.31 86 ILE A CA 1
ATOM 625 C C . ILE A 1 86 ? 0.729 4.945 6.135 1.00 97.31 86 ILE A C 1
ATOM 627 O O . ILE A 1 86 ? 0.742 6.173 6.223 1.00 97.31 86 ILE A O 1
ATOM 631 N N . ALA A 1 87 ? -0.041 4.295 5.279 1.00 96.00 87 ALA A N 1
ATOM 632 C CA . ALA A 1 87 ? -1.096 4.885 4.476 1.00 96.00 87 ALA A CA 1
ATOM 633 C C . ALA A 1 87 ? -2.397 4.140 4.781 1.00 96.00 87 ALA A C 1
ATOM 635 O O . ALA A 1 87 ? -2.406 2.918 4.899 1.00 96.00 87 ALA A O 1
ATOM 636 N N . GLY A 1 88 ? -3.483 4.884 4.939 1.00 95.00 88 GLY A N 1
ATOM 637 C CA . GLY A 1 88 ? -4.800 4.357 5.273 1.00 95.00 88 GLY A CA 1
ATOM 638 C C . GLY A 1 88 ? -5.815 5.492 5.322 1.00 95.00 88 GLY A C 1
ATOM 639 O O . GLY A 1 88 ? -5.513 6.623 4.928 1.00 95.00 88 GLY A O 1
ATOM 640 N N . SER A 1 89 ? -7.019 5.212 5.818 1.00 95.38 89 SER A N 1
ATOM 641 C CA . SER A 1 89 ? -8.038 6.256 5.978 1.00 95.38 89 SER A CA 1
ATOM 642 C C . SER A 1 89 ? -7.566 7.377 6.916 1.00 95.38 89 SER A C 1
ATOM 644 O O . SER A 1 89 ? -6.791 7.142 7.842 1.00 95.38 89 SER A O 1
ATOM 646 N N . ALA A 1 90 ? -8.071 8.598 6.720 1.00 96.06 90 ALA A N 1
ATOM 647 C CA . ALA A 1 90 ? -7.719 9.731 7.581 1.00 96.06 90 ALA A CA 1
ATOM 648 C C . ALA A 1 90 ? -8.006 9.444 9.066 1.00 96.06 90 ALA A C 1
ATOM 650 O O . ALA A 1 90 ? -7.187 9.763 9.917 1.00 96.06 90 ALA A O 1
ATOM 651 N N . ALA A 1 91 ? -9.124 8.771 9.361 1.00 96.50 91 ALA A N 1
ATOM 652 C CA . ALA A 1 91 ? -9.468 8.351 10.717 1.00 96.50 91 ALA A CA 1
ATOM 653 C C . ALA A 1 91 ? -8.466 7.334 11.290 1.00 96.50 91 ALA A C 1
ATOM 655 O O . ALA A 1 91 ? -8.112 7.416 12.464 1.00 96.50 91 ALA A O 1
ATOM 656 N N . MET A 1 92 ? -7.978 6.397 10.468 1.00 95.31 92 MET A N 1
ATOM 657 C CA . MET A 1 92 ? -6.946 5.438 10.871 1.00 95.31 92 MET A CA 1
ATOM 658 C C . MET A 1 92 ? -5.621 6.145 11.172 1.00 95.31 92 MET A C 1
ATOM 660 O O . MET A 1 92 ? -5.005 5.879 12.200 1.00 95.31 92 MET A O 1
ATOM 664 N N . VAL A 1 93 ? -5.194 7.061 10.298 1.00 96.88 93 VAL A N 1
ATOM 665 C CA . VAL A 1 93 ? -3.964 7.842 10.492 1.00 96.88 93 VAL A CA 1
ATOM 666 C C . VAL A 1 93 ? -4.054 8.686 11.762 1.00 96.88 93 VAL A C 1
ATOM 668 O O . VAL A 1 93 ? -3.126 8.659 12.564 1.00 96.88 93 VAL A O 1
ATOM 671 N N . ASP A 1 94 ? -5.178 9.370 11.979 1.00 96.81 94 ASP A N 1
ATOM 672 C CA . ASP A 1 94 ? -5.419 10.182 13.177 1.00 96.81 94 ASP A CA 1
ATOM 673 C C . ASP A 1 94 ? -5.397 9.324 14.452 1.00 96.81 94 ASP A C 1
ATOM 675 O O . ASP A 1 94 ? -4.759 9.679 15.434 1.00 96.81 94 ASP A O 1
ATOM 679 N N . THR A 1 95 ? -5.986 8.124 14.403 1.00 95.94 95 THR A N 1
ATOM 680 C CA . THR A 1 95 ? -5.978 7.174 15.531 1.00 95.94 95 THR A CA 1
ATOM 681 C C . THR A 1 95 ? -4.567 6.717 15.913 1.00 95.94 95 THR A C 1
ATOM 683 O O . THR A 1 95 ? -4.307 6.467 17.085 1.00 95.94 95 THR A O 1
ATOM 686 N N . VAL A 1 96 ? -3.657 6.575 14.945 1.00 93.31 96 VAL A N 1
ATOM 687 C CA . VAL A 1 96 ? -2.262 6.174 15.208 1.00 93.31 96 VAL A CA 1
ATOM 688 C C . VAL A 1 96 ? -1.394 7.360 15.632 1.00 93.31 96 VAL A C 1
ATOM 690 O O . VAL A 1 96 ? -0.427 7.173 16.365 1.00 93.31 96 VAL A O 1
ATOM 693 N N . ALA A 1 97 ? -1.700 8.560 15.136 1.00 85.75 97 ALA A N 1
ATOM 694 C CA . ALA A 1 97 ? -0.934 9.773 15.403 1.00 85.75 97 ALA A CA 1
ATOM 695 C C . ALA A 1 97 ? -1.329 10.490 16.708 1.00 85.75 97 ALA A C 1
ATOM 697 O O . ALA A 1 97 ? -0.582 11.371 17.141 1.00 85.75 97 ALA A O 1
ATOM 698 N N . ALA A 1 98 ? -2.478 10.136 17.296 1.00 69.75 98 ALA A N 1
ATOM 699 C CA . ALA A 1 98 ? -2.961 10.628 18.588 1.00 69.75 98 ALA A CA 1
ATOM 700 C C . ALA A 1 98 ? -2.147 10.083 19.774 1.00 69.75 98 ALA A C 1
ATOM 702 O O . ALA A 1 98 ? -1.859 10.889 20.690 1.00 69.75 98 ALA A O 1
#

Organism: NCBI:txid2070753

pLDDT: mean 94.57, std 4.83, range [68.69, 98.25]

Radius of gyration: 13.6 Å; chains: 1; bounding box: 33×28×36 Å

Foldseek 3Di:
DPPDDDPLVVVLVVCVVVVHAAEAEFAVQALPAEPLRRGVQNNQVRVVQVVPPDNDGDDDPPRSVNSHAKYKYACVPSVPDGDIDIDHDPVVVVVVVD

InterPro domains:
  IPR001917 Aminotransferase, class-II, pyridoxal-phosphate binding site [PS00599] (74-83)
  IPR004839 Aminotransferase, class I/classII, large domain [PF00155] (1-97)
  IPR015421 Pyridoxal phosphate-dependent transferase, major domain [G3DSA:3.40.640.10] (1-98)
  IPR015424 Pyridoxal phosphate-dependent transferase [SSF53383] (1-96)
  IPR050087 8-amino-7-oxononanoate synthase class-II [PTHR13693] (1-96)